Protein AF-A0A804RD38-F1 (afdb_monomer_lite)

Foldseek 3Di:
DVLVVLLVCLVVVHADPDDDDDDDDDDVLNVVCVDVVSVVVVVVVVPCSCVVSLVVDPVRND

Organism: Zea mays (NCBI:txid4577)

InterPro domains:
  IPR002587 Myo-inositol-1-phosphate synthase [PTHR11510] (1-62)
  IPR013021 Myo-inositol-1-phosphate synthase, GAPDH-like [PF01658] (1-60)

Structure (mmCIF, N/CA/C/O backbone):
data_AF-A0A804RD38-F1
#
_entry.id   AF-A0A804RD38-F1
#
loop_
_atom_site.group_PDB
_atom_site.id
_atom_site.type_symbol
_atom_site.label_atom_id
_atom_site.label_alt_id
_atom_site.label_comp_id
_atom_site.label_asym_id
_atom_site.label_entity_id
_atom_site.label_seq_id
_atom_site.pdbx_PDB_ins_code
_atom_site.Cartn_x
_atom_site.Cartn_y
_atom_site.Cartn_z
_atom_site.occupancy
_atom_site.B_iso_or_equiv
_atom_site.auth_seq_id
_atom_site.auth_comp_id
_atom_site.auth_asym_id
_atom_site.auth_atom_id
_atom_site.pdbx_PDB_model_num
ATOM 1 N N . MET A 1 1 ? 3.021 2.022 5.609 1.00 88.38 1 MET A N 1
ATOM 2 C CA . MET A 1 1 ? 2.430 3.242 6.205 1.00 88.38 1 MET A CA 1
ATOM 3 C C . MET A 1 1 ? 0.967 3.422 5.823 1.00 88.38 1 MET A C 1
ATOM 5 O O . MET A 1 1 ? 0.161 3.496 6.733 1.00 88.38 1 MET A O 1
ATOM 9 N N . LYS A 1 2 ? 0.604 3.452 4.525 1.00 91.44 2 LYS A N 1
ATOM 10 C CA . LYS A 1 2 ? -0.801 3.627 4.097 1.00 91.44 2 LYS A CA 1
ATOM 11 C C . LYS A 1 2 ? -1.770 2.653 4.791 1.00 91.44 2 LYS A C 1
ATOM 13 O O . LYS A 1 2 ? -2.732 3.114 5.386 1.00 91.44 2 LYS A O 1
ATOM 18 N N . SER A 1 3 ? -1.472 1.352 4.769 1.00 91.06 3 SER A N 1
ATOM 19 C CA . SER A 1 3 ? -2.285 0.313 5.423 1.00 91.06 3 SER A CA 1
ATOM 20 C C . SER A 1 3 ? -2.501 0.588 6.914 1.00 91.06 3 SER A C 1
ATOM 22 O O . SER A 1 3 ? -3.637 0.696 7.350 1.00 91.06 3 SER A O 1
ATOM 24 N N . VAL A 1 4 ? -1.415 0.815 7.657 1.00 92.88 4 VAL A N 1
ATOM 25 C CA . VAL A 1 4 ? -1.440 1.098 9.104 1.00 92.88 4 VAL A CA 1
ATOM 26 C C . VAL A 1 4 ? -2.290 2.326 9.438 1.00 92.88 4 VAL A C 1
ATOM 28 O O . VAL A 1 4 ? -3.065 2.302 10.386 1.00 92.88 4 VAL A O 1
ATOM 31 N N . LEU A 1 5 ? -2.162 3.408 8.663 1.00 94.06 5 LEU A N 1
ATOM 32 C CA . LEU A 1 5 ? -2.929 4.629 8.914 1.00 94.06 5 LEU A CA 1
ATOM 33 C C . LEU A 1 5 ? -4.425 4.424 8.649 1.00 94.06 5 LEU A C 1
ATOM 35 O O . LEU A 1 5 ? -5.252 4.909 9.414 1.00 94.06 5 LEU A O 1
ATOM 39 N N . VAL A 1 6 ? -4.777 3.716 7.575 1.00 93.88 6 VAL A N 1
ATOM 40 C CA . VAL A 1 6 ? -6.180 3.438 7.240 1.00 93.88 6 VAL A CA 1
ATOM 41 C C . VAL A 1 6 ? -6.804 2.496 8.262 1.00 93.88 6 VAL A C 1
ATOM 43 O O . VAL A 1 6 ? -7.897 2.776 8.740 1.00 93.88 6 VAL A O 1
ATOM 46 N N . GLU A 1 7 ? -6.093 1.442 8.654 1.00 93.25 7 GLU A N 1
ATOM 47 C CA . GLU A 1 7 ? -6.509 0.526 9.717 1.00 93.25 7 GLU A CA 1
ATOM 48 C C . GLU A 1 7 ? -6.741 1.267 11.039 1.00 93.25 7 GLU A C 1
ATOM 50 O O . GLU A 1 7 ? -7.786 1.101 11.663 1.00 93.25 7 GLU A O 1
ATOM 55 N N . PHE A 1 8 ? -5.825 2.164 11.418 1.00 94.81 8 PHE A N 1
ATOM 56 C CA . PHE A 1 8 ? -5.983 3.013 12.597 1.00 94.81 8 PHE A CA 1
ATOM 57 C C . PHE A 1 8 ? -7.237 3.897 12.523 1.00 94.81 8 PHE A C 1
ATOM 59 O O . PHE A 1 8 ? -8.017 3.931 13.472 1.00 94.81 8 PHE A O 1
ATOM 66 N N . LEU A 1 9 ? -7.455 4.605 11.408 1.00 95.69 9 LEU A N 1
ATOM 67 C CA . LEU A 1 9 ? -8.601 5.508 11.256 1.00 95.69 9 LEU A CA 1
ATOM 68 C C . LEU A 1 9 ? -9.932 4.747 11.270 1.00 95.69 9 LEU A C 1
ATOM 70 O O . LEU A 1 9 ? -10.836 5.128 12.011 1.00 95.69 9 LEU A O 1
ATOM 74 N N . VAL A 1 10 ? -10.033 3.653 10.511 1.00 93.50 10 VAL A N 1
ATOM 75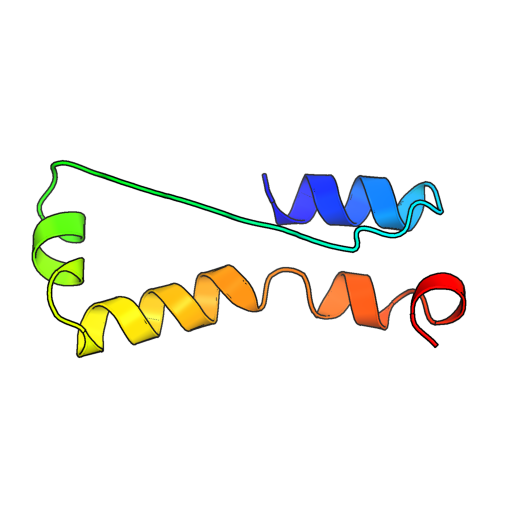 C CA . VAL A 1 10 ? -11.234 2.803 10.479 1.00 93.50 10 VAL A CA 1
ATOM 76 C C . VAL A 1 10 ? -11.493 2.175 11.852 1.00 93.50 10 VAL A C 1
ATOM 78 O O . VAL A 1 10 ? -12.636 2.167 12.309 1.00 93.50 10 VAL A O 1
ATOM 81 N N . GLY A 1 11 ? -10.445 1.717 12.547 1.00 93.25 11 GLY A N 1
ATOM 82 C CA . GLY A 1 11 ? -10.529 1.183 13.910 1.00 93.25 11 GLY A CA 1
ATOM 83 C C . GLY A 1 11 ? -10.947 2.225 14.954 1.00 93.25 11 GLY A C 1
ATOM 84 O O . GLY A 1 11 ? -11.627 1.891 15.920 1.00 93.25 11 GLY A O 1
ATOM 85 N N . ALA A 1 12 ? -10.615 3.499 14.733 1.00 96.19 12 ALA A N 1
ATOM 86 C CA . ALA A 1 12 ? -11.066 4.625 15.551 1.00 96.19 12 ALA A CA 1
ATOM 87 C C . ALA A 1 12 ? -12.493 5.109 15.210 1.00 96.19 12 ALA A C 1
ATOM 89 O O . ALA A 1 12 ? -12.955 6.094 15.784 1.00 96.19 12 ALA A O 1
ATOM 90 N N . GLY A 1 13 ? -13.193 4.460 14.271 1.00 95.38 13 GLY A N 1
ATOM 91 C CA . GLY A 1 13 ? -14.526 4.875 13.822 1.00 95.38 13 GLY A CA 1
ATOM 92 C C . GLY A 1 13 ? -14.521 6.093 12.890 1.00 95.38 13 GLY A C 1
ATOM 93 O O . GLY A 1 13 ? -15.565 6.696 12.653 1.00 95.38 13 GLY A O 1
ATOM 94 N N . ILE A 1 14 ? -13.359 6.473 12.355 1.00 95.94 14 ILE A N 1
ATOM 95 C CA . ILE A 1 14 ? -13.220 7.553 11.378 1.00 95.94 14 ILE A CA 1
ATOM 96 C C . ILE A 1 14 ? -13.354 6.949 9.978 1.00 95.94 14 ILE A C 1
ATOM 98 O O . ILE A 1 14 ? -12.772 5.908 9.687 1.00 95.94 14 ILE A O 1
ATOM 102 N N . LYS A 1 15 ? -14.099 7.621 9.091 1.00 94.56 15 LYS A N 1
ATOM 103 C CA . LYS A 1 15 ? -14.299 7.209 7.693 1.00 94.56 15 LYS A CA 1
ATOM 104 C C . LYS A 1 15 ? -13.375 7.992 6.748 1.00 94.56 15 LYS A C 1
ATOM 106 O O . LYS A 1 15 ? -13.745 9.094 6.337 1.00 94.56 15 LYS A O 1
ATOM 111 N N . PRO A 1 16 ? -12.196 7.464 6.364 1.00 93.56 16 PRO A N 1
ATOM 112 C CA . PRO A 1 16 ? -11.440 7.996 5.236 1.00 93.56 16 PRO A CA 1
ATOM 113 C C . PRO A 1 16 ? -12.301 8.041 3.968 1.00 93.56 16 PRO A C 1
ATOM 115 O O . PRO A 1 16 ? -12.814 7.011 3.528 1.00 93.56 16 PRO A O 1
ATOM 118 N N . THR A 1 17 ? -12.453 9.230 3.383 1.00 93.88 17 THR A N 1
ATOM 119 C CA . THR A 1 17 ? -13.224 9.455 2.145 1.00 93.88 17 THR A CA 1
ATOM 120 C C . THR A 1 17 ? -12.345 9.692 0.919 1.00 93.88 17 THR A C 1
ATOM 122 O O . THR A 1 17 ? -12.817 9.551 -0.205 1.00 93.88 17 THR A O 1
ATOM 125 N N . SER A 1 18 ? -11.071 10.044 1.110 1.00 94.19 18 SER A N 1
ATOM 126 C CA . SER A 1 18 ? -10.116 10.270 0.026 1.00 94.19 18 SER A CA 1
ATOM 127 C C . SER A 1 18 ? -8.698 9.926 0.470 1.00 94.19 18 SER A C 1
ATOM 129 O O . SER A 1 18 ? -8.275 10.288 1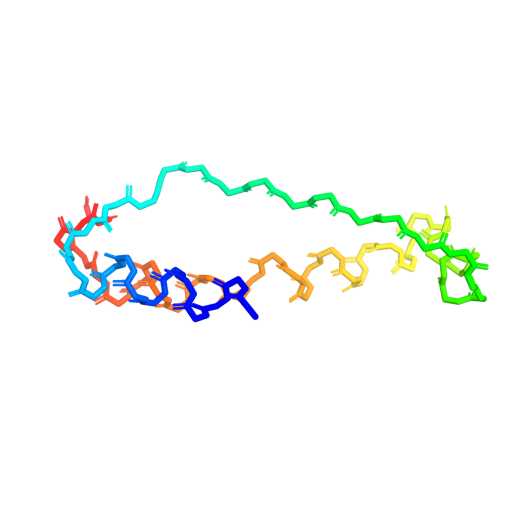.569 1.00 94.19 18 SER A O 1
ATOM 131 N N . ILE A 1 19 ? -7.963 9.222 -0.394 1.00 93.44 19 ILE A N 1
ATOM 132 C CA . ILE A 1 19 ? -6.559 8.863 -0.196 1.00 93.44 19 ILE A CA 1
ATOM 133 C C . ILE A 1 19 ? -5.826 9.135 -1.505 1.00 93.44 19 ILE A C 1
ATOM 135 O O . ILE A 1 19 ? -6.061 8.468 -2.509 1.00 93.44 19 ILE A O 1
ATOM 139 N N . VAL A 1 20 ? -4.897 10.087 -1.482 1.00 94.88 20 VAL A N 1
ATOM 140 C CA . VAL A 1 20 ? -4.051 10.419 -2.633 1.00 94.88 20 VAL A CA 1
ATOM 141 C C . VAL A 1 20 ? -2.605 10.076 -2.289 1.00 94.88 20 VAL A C 1
ATOM 143 O O . VAL A 1 20 ? -2.135 10.350 -1.187 1.00 94.88 20 VAL A O 1
ATOM 146 N N . SER A 1 21 ? -1.892 9.412 -3.198 1.00 94.12 21 SER A N 1
ATOM 147 C CA . SER A 1 21 ? -0.517 8.960 -2.960 1.00 94.12 21 SER A CA 1
ATOM 148 C C . SER A 1 21 ? 0.359 9.214 -4.177 1.00 94.12 21 SER A C 1
ATOM 150 O O . SER A 1 21 ? 0.314 8.459 -5.144 1.00 94.12 21 SER A O 1
ATOM 152 N N . TYR A 1 22 ? 1.189 10.250 -4.096 1.00 93.69 22 TYR A N 1
ATOM 153 C CA . TYR A 1 22 ? 2.202 10.559 -5.102 1.00 93.69 22 TYR A CA 1
ATOM 154 C C . TYR A 1 22 ? 3.555 9.978 -4.698 1.00 93.69 22 TYR A C 1
ATOM 156 O O . TYR A 1 22 ? 3.905 9.949 -3.519 1.00 93.69 22 TYR A O 1
ATOM 164 N N . ASN A 1 23 ? 4.316 9.509 -5.683 1.00 91.88 23 ASN A N 1
ATOM 165 C CA . ASN A 1 23 ? 5.651 8.964 -5.482 1.00 91.88 23 ASN A CA 1
ATOM 166 C C . ASN A 1 23 ? 6.520 9.316 -6.688 1.00 91.88 23 ASN A C 1
ATOM 168 O O . ASN A 1 23 ? 6.114 9.045 -7.812 1.00 91.88 23 ASN A O 1
ATOM 172 N N . HIS A 1 24 ? 7.705 9.862 -6.440 1.00 90.69 24 HIS A N 1
ATOM 173 C CA . HIS A 1 24 ? 8.741 10.097 -7.441 1.00 90.69 24 HIS A CA 1
ATOM 174 C C . HIS A 1 24 ? 10.042 9.484 -6.923 1.00 90.69 24 HIS A C 1
ATOM 176 O O . HIS A 1 24 ? 10.311 9.539 -5.721 1.00 90.69 24 HIS A O 1
ATOM 182 N N . LEU A 1 25 ? 10.819 8.860 -7.801 1.00 91.12 25 LEU A N 1
ATOM 183 C CA . LEU A 1 25 ? 12.123 8.286 -7.476 1.00 91.12 25 LEU A CA 1
ATOM 184 C C . LEU A 1 25 ? 13.127 8.698 -8.566 1.00 91.12 25 LEU A C 1
ATOM 186 O O . LEU A 1 25 ? 12.769 9.326 -9.551 1.00 91.12 25 LEU A O 1
ATOM 190 N N . GLY A 1 26 ? 14.411 8.411 -8.362 1.00 93.62 26 GLY A N 1
ATOM 191 C CA . GLY A 1 26 ? 15.478 8.740 -9.322 1.00 93.62 26 GLY A CA 1
ATOM 192 C C . GLY A 1 26 ? 16.355 7.541 -9.674 1.00 93.62 26 GLY A C 1
ATOM 193 O O . GLY A 1 26 ? 17.505 7.708 -10.065 1.00 93.62 26 GLY A O 1
ATOM 194 N N . ASN A 1 27 ? 15.853 6.327 -9.442 1.00 96.44 27 ASN A N 1
ATOM 195 C CA . ASN A 1 27 ? 16.583 5.077 -9.633 1.00 96.44 27 ASN A CA 1
ATOM 196 C C . ASN A 1 27 ? 16.048 4.296 -10.849 1.00 96.44 27 ASN A C 1
ATOM 198 O O . ASN A 1 27 ? 15.079 4.693 -11.492 1.00 96.44 27 ASN A O 1
ATOM 202 N N . ASN A 1 28 ? 16.675 3.158 -11.162 1.00 95.56 28 ASN A N 1
ATOM 203 C CA . ASN A 1 28 ? 16.296 2.340 -12.319 1.00 95.56 28 ASN A CA 1
ATOM 204 C C . ASN A 1 28 ? 14.870 1.755 -12.230 1.00 95.56 28 ASN A C 1
ATOM 206 O O . ASN A 1 28 ? 14.258 1.477 -13.256 1.00 95.56 28 A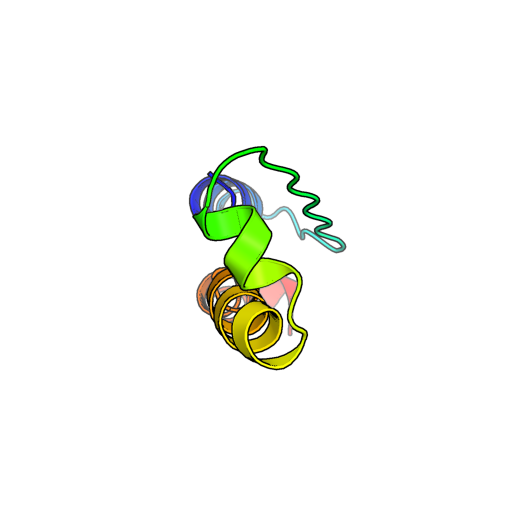SN A O 1
ATOM 210 N N . ASP A 1 29 ? 14.328 1.581 -11.020 1.00 93.19 29 ASP A N 1
ATOM 211 C CA . ASP A 1 29 ? 12.926 1.178 -10.842 1.00 93.19 29 ASP A CA 1
ATOM 212 C C . ASP A 1 29 ? 11.981 2.262 -11.378 1.00 93.19 29 ASP A C 1
ATOM 214 O O . ASP A 1 29 ? 11.059 1.950 -12.123 1.00 93.19 29 ASP A O 1
ATOM 218 N N . ASP A 1 30 ? 12.252 3.541 -11.096 1.00 89.56 30 ASP A N 1
ATOM 219 C CA . ASP A 1 30 ? 11.465 4.653 -11.647 1.00 89.56 30 ASP A CA 1
ATOM 220 C C . ASP A 1 30 ? 11.588 4.749 -13.170 1.00 89.56 30 ASP A C 1
ATOM 222 O O . ASP A 1 30 ? 10.591 4.925 -13.870 1.00 89.56 30 ASP A O 1
ATOM 226 N N . MET A 1 31 ? 12.799 4.534 -13.698 1.00 90.75 31 MET A N 1
ATOM 227 C CA . MET A 1 31 ? 13.022 4.462 -15.144 1.00 90.75 31 MET A CA 1
ATOM 228 C C . MET A 1 31 ? 12.172 3.357 -15.779 1.00 90.75 31 MET A C 1
ATOM 230 O O . MET A 1 31 ? 11.525 3.594 -16.797 1.00 90.75 31 MET A O 1
ATOM 234 N N . ASN A 1 32 ? 12.104 2.176 -15.160 1.00 92.94 32 ASN A N 1
ATOM 235 C CA . ASN A 1 32 ? 11.247 1.089 -15.623 1.00 92.94 32 ASN A CA 1
ATOM 236 C C . ASN A 1 32 ? 9.758 1.454 -15.529 1.00 92.94 32 ASN A C 1
ATOM 238 O O . ASN A 1 32 ? 8.999 1.141 -16.441 1.00 92.94 32 ASN A O 1
ATOM 242 N N . LEU A 1 33 ? 9.337 2.135 -14.461 1.00 92.31 33 LEU A N 1
ATOM 243 C CA . LEU A 1 33 ? 7.947 2.542 -14.211 1.00 92.31 33 LEU A CA 1
ATOM 244 C C . LEU A 1 33 ? 7.484 3.743 -15.041 1.00 92.31 33 LEU A C 1
ATOM 246 O O . LEU A 1 33 ? 6.303 4.078 -14.998 1.00 92.31 33 LEU A O 1
ATOM 250 N N . SER A 1 34 ? 8.373 4.360 -15.820 1.00 89.25 34 SER A N 1
ATOM 251 C CA . SER A 1 34 ? 7.990 5.356 -16.825 1.00 89.25 34 SER A CA 1
ATOM 252 C C . SER A 1 34 ? 7.164 4.748 -17.970 1.00 89.25 34 SER A C 1
ATOM 254 O O . SER A 1 34 ? 6.390 5.453 -18.618 1.00 89.25 34 SER A O 1
ATOM 256 N N . ALA A 1 35 ? 7.276 3.433 -18.201 1.00 92.44 35 ALA A N 1
ATOM 257 C CA . ALA A 1 35 ? 6.446 2.723 -19.164 1.00 92.44 35 ALA A CA 1
ATOM 258 C C . ALA A 1 35 ? 5.041 2.443 -18.576 1.00 92.44 35 ALA A C 1
ATOM 260 O O . ALA A 1 35 ? 4.923 1.847 -17.505 1.00 92.44 35 ALA A O 1
ATOM 261 N N . PRO A 1 36 ? 3.937 2.775 -19.275 1.00 91.00 36 PRO A N 1
ATOM 262 C CA . PRO A 1 36 ? 2.585 2.589 -18.734 1.00 91.00 36 PRO A CA 1
ATOM 263 C C . PRO A 1 36 ? 2.249 1.147 -18.321 1.00 91.00 36 PRO A C 1
ATOM 265 O O . PRO A 1 36 ? 1.525 0.924 -17.352 1.00 91.00 36 PRO A O 1
ATOM 268 N N . GLN A 1 37 ? 2.786 0.152 -19.034 1.00 91.62 37 GLN A N 1
ATOM 269 C CA . GLN A 1 37 ? 2.528 -1.264 -18.747 1.00 91.62 37 GLN A CA 1
ATOM 270 C C . GLN A 1 37 ? 3.151 -1.717 -17.421 1.00 91.62 37 GLN A C 1
ATOM 272 O O . GLN A 1 37 ? 2.518 -2.438 -16.654 1.00 91.62 37 GLN A O 1
ATOM 277 N N . THR A 1 38 ? 4.374 -1.277 -17.125 1.00 91.62 38 THR A N 1
ATOM 278 C CA . THR A 1 38 ? 5.063 -1.587 -15.864 1.00 91.62 38 THR A CA 1
ATOM 279 C C . THR A 1 38 ? 4.490 -0.756 -14.718 1.00 91.62 38 THR A C 1
ATOM 281 O O . THR A 1 38 ? 4.317 -1.279 -13.614 1.00 91.62 38 THR A O 1
ATOM 284 N N . PHE A 1 39 ? 4.107 0.500 -14.986 1.00 92.62 39 PHE A N 1
ATOM 285 C CA . PHE A 1 39 ? 3.390 1.346 -14.035 1.00 92.62 39 PHE A CA 1
ATOM 286 C C . PHE A 1 39 ? 2.095 0.683 -13.560 1.00 92.62 39 PHE A C 1
ATOM 288 O O . PHE A 1 39 ? 1.853 0.608 -12.353 1.00 92.62 39 PHE A O 1
ATOM 295 N N . ARG A 1 40 ? 1.301 0.127 -14.486 1.00 91.12 40 ARG A N 1
ATOM 296 C CA . ARG A 1 40 ? 0.004 -0.491 -14.180 1.00 91.12 40 ARG A CA 1
ATOM 297 C C . ARG A 1 40 ? 0.107 -1.604 -13.135 1.00 91.12 40 ARG A C 1
ATOM 299 O O . ARG A 1 40 ? -0.719 -1.669 -12.227 1.00 91.12 40 ARG A O 1
ATOM 306 N N . SER A 1 41 ? 1.141 -2.439 -13.209 1.00 92.31 41 SER A N 1
ATOM 307 C CA . SER A 1 41 ? 1.384 -3.503 -12.223 1.00 92.31 41 SER A CA 1
ATOM 308 C C . SER A 1 41 ? 1.605 -2.950 -10.809 1.00 92.31 41 SER A C 1
ATOM 310 O O . SER A 1 41 ? 1.109 -3.495 -9.817 1.00 92.31 41 SER A O 1
ATOM 312 N N . LYS A 1 42 ? 2.329 -1.831 -10.696 1.00 90.44 42 LYS A N 1
ATOM 313 C CA . LYS A 1 42 ? 2.603 -1.180 -9.409 1.00 90.44 42 LYS A CA 1
ATOM 314 C C . LYS A 1 42 ? 1.414 -0.362 -8.904 1.00 90.44 42 LYS A C 1
ATOM 316 O O . LYS A 1 42 ? 1.212 -0.259 -7.698 1.00 90.44 42 LYS A O 1
ATOM 321 N N . GLU A 1 43 ? 0.619 0.195 -9.809 1.00 91.62 43 GLU A N 1
ATOM 322 C CA . GLU A 1 43 ? -0.615 0.911 -9.487 1.00 91.62 43 GLU A CA 1
ATOM 323 C C . GLU A 1 43 ? -1.649 -0.012 -8.826 1.00 91.62 43 GLU A C 1
ATOM 325 O O . GLU A 1 43 ? -2.164 0.325 -7.758 1.00 91.62 43 GLU A O 1
ATOM 330 N N . ILE A 1 44 ? -1.897 -1.195 -9.405 1.00 90.38 44 ILE A N 1
ATOM 331 C CA . ILE A 1 44 ? -2.847 -2.183 -8.863 1.00 90.38 44 ILE A CA 1
ATOM 332 C C . ILE A 1 44 ? -2.425 -2.602 -7.449 1.00 90.38 44 ILE A C 1
ATOM 334 O O . ILE A 1 44 ? -3.188 -2.474 -6.495 1.00 90.38 44 ILE A O 1
ATOM 338 N N . SER A 1 45 ? -1.170 -3.024 -7.286 1.00 89.38 45 SER A N 1
ATOM 339 C CA . SER A 1 45 ? -0.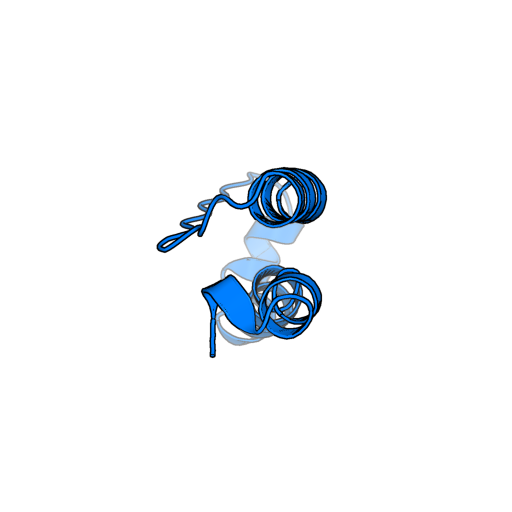667 -3.498 -5.990 1.00 89.38 45 SER A CA 1
ATOM 340 C C . SER A 1 45 ? -0.639 -2.419 -4.897 1.00 89.38 45 SER A C 1
ATOM 342 O O . SER A 1 45 ? -0.803 -2.742 -3.724 1.00 89.38 45 SER A O 1
ATOM 344 N N . LYS A 1 46 ? -0.463 -1.134 -5.242 1.00 90.25 46 LYS A N 1
ATOM 345 C CA . LYS A 1 46 ? -0.472 -0.016 -4.276 1.00 90.25 46 LYS A CA 1
ATOM 346 C C . LYS A 1 46 ? -1.868 0.503 -3.919 1.00 90.25 46 LYS A C 1
ATOM 348 O O . LYS A 1 46 ? -1.991 1.217 -2.911 1.00 90.25 46 LYS A O 1
ATOM 353 N N . SER A 1 47 ? -2.870 0.225 -4.751 1.00 88.81 47 SER A N 1
ATOM 354 C CA . SER A 1 47 ? -4.242 0.714 -4.571 1.00 88.81 47 SER A CA 1
ATOM 355 C C . SER A 1 47 ? -5.065 -0.236 -3.709 1.00 88.81 47 SER A C 1
ATOM 357 O O . SER A 1 47 ? -5.687 0.225 -2.761 1.00 88.81 47 SER A O 1
ATOM 359 N N . ASN A 1 48 ? -4.939 -1.547 -3.927 1.00 90.25 48 ASN A N 1
ATOM 360 C CA . ASN A 1 48 ? -5.746 -2.570 -3.246 1.00 90.25 48 ASN A CA 1
ATOM 361 C C . ASN A 1 48 ? -5.438 -2.738 -1.745 1.00 90.25 48 ASN A C 1
ATOM 363 O O . ASN A 1 48 ? -6.096 -3.495 -1.043 1.00 90.25 48 ASN A O 1
ATOM 367 N N . VAL A 1 49 ? -4.421 -2.049 -1.221 1.00 89.56 49 VAL A N 1
ATOM 368 C CA . VAL A 1 49 ? -3.948 -2.228 0.166 1.00 89.56 49 VAL A CA 1
ATOM 369 C C . VAL A 1 49 ? -4.939 -1.754 1.236 1.00 89.56 49 VAL A C 1
ATOM 371 O O . VAL A 1 49 ? -4.633 -1.871 2.419 1.00 89.56 49 VAL A O 1
ATOM 374 N N . VAL A 1 50 ? -6.052 -1.134 0.839 1.00 90.38 50 VAL A N 1
ATOM 375 C CA . VAL A 1 50 ? -7.080 -0.588 1.740 1.00 90.38 50 VAL A CA 1
ATO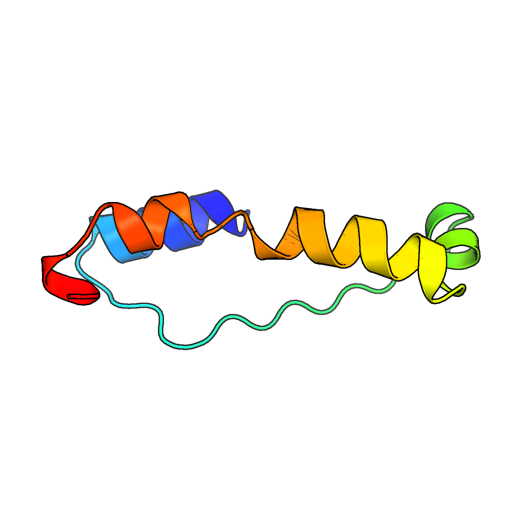M 376 C C . VAL A 1 50 ? -8.425 -1.307 1.612 1.00 90.38 50 VAL A C 1
ATOM 378 O O . VAL A 1 50 ? -9.327 -1.021 2.398 1.00 90.38 50 VAL A O 1
ATOM 381 N N . ASP A 1 51 ? -8.562 -2.226 0.651 1.00 91.12 51 ASP A N 1
ATOM 382 C CA . ASP A 1 51 ? -9.838 -2.865 0.306 1.00 91.12 51 ASP A CA 1
ATOM 383 C C . ASP A 1 51 ? -10.375 -3.688 1.485 1.00 91.12 51 ASP A C 1
A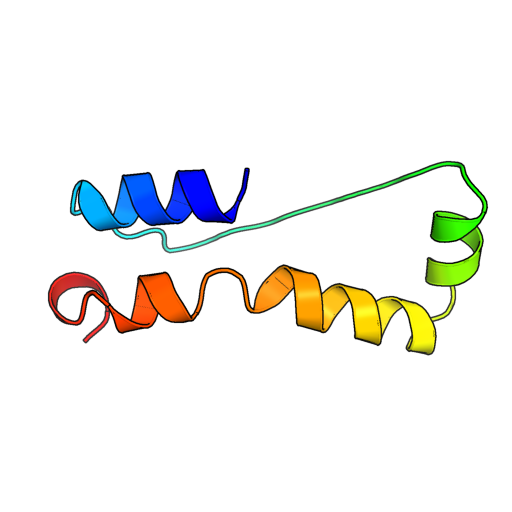TOM 385 O O . ASP A 1 51 ? -11.539 -3.551 1.868 1.00 91.12 51 ASP A O 1
ATOM 389 N N . ASP A 1 52 ? -9.497 -4.456 2.138 1.00 90.38 52 ASP A N 1
ATOM 390 C CA . ASP A 1 52 ? -9.841 -5.266 3.309 1.00 90.38 52 ASP A CA 1
ATOM 391 C C . ASP A 1 52 ? -10.340 -4.391 4.471 1.00 90.38 52 ASP A C 1
ATOM 393 O O . ASP A 1 52 ? -11.372 -4.688 5.076 1.00 90.38 52 ASP A O 1
ATOM 397 N N . MET A 1 53 ? -9.676 -3.260 4.741 1.00 90.75 53 MET A N 1
ATOM 398 C CA . MET A 1 53 ? -10.072 -2.340 5.814 1.00 90.75 53 MET A CA 1
ATOM 399 C C . MET A 1 53 ? -11.444 -1.713 5.550 1.00 90.75 53 MET A C 1
ATOM 401 O O . MET A 1 53 ? -12.264 -1.641 6.463 1.00 90.75 53 MET A O 1
ATOM 405 N N . VAL A 1 54 ? -11.724 -1.297 4.311 1.00 90.38 54 VAL A N 1
ATOM 406 C CA . VAL A 1 54 ? -13.040 -0.762 3.926 1.00 90.38 54 VAL A CA 1
ATOM 407 C C . VAL A 1 54 ? -14.120 -1.837 4.078 1.00 90.38 54 VAL A C 1
ATOM 409 O O . VAL A 1 54 ? -15.164 -1.576 4.675 1.00 90.38 54 VAL A O 1
ATOM 412 N N . SER A 1 55 ? -13.847 -3.061 3.614 1.00 91.56 55 SER A N 1
ATOM 413 C CA . SER A 1 55 ? -14.787 -4.187 3.706 1.00 91.56 55 SER A CA 1
ATOM 414 C C . SER A 1 55 ? -15.082 -4.626 5.147 1.00 91.56 55 SER A C 1
ATOM 416 O O . SER A 1 55 ? -16.170 -5.123 5.433 1.00 91.56 55 SER A O 1
ATOM 418 N N . SER A 1 56 ? -14.143 -4.401 6.073 1.00 91.81 56 SER A N 1
ATOM 419 C CA . SER A 1 56 ? -14.271 -4.818 7.473 1.00 91.81 56 SER A CA 1
ATOM 420 C C . SER A 1 56 ? -15.263 -3.991 8.297 1.00 91.81 56 SER A C 1
ATOM 422 O O . SER A 1 56 ? -15.678 -4.433 9.367 1.00 91.81 56 SER A O 1
ATOM 424 N N . ASN A 1 57 ? -15.662 -2.802 7.826 1.00 90.25 57 ASN A N 1
ATOM 425 C CA . ASN A 1 57 ? -16.511 -1.888 8.588 1.00 90.25 57 ASN A CA 1
ATOM 426 C C . ASN A 1 57 ? -17.742 -1.432 7.789 1.00 90.25 57 ASN A C 1
ATOM 428 O O . ASN A 1 57 ? -17.813 -0.310 7.281 1.00 90.25 57 ASN A O 1
ATOM 432 N N . ALA A 1 58 ? -18.753 -2.303 7.741 1.00 93.31 58 ALA A N 1
ATOM 433 C CA . ALA A 1 58 ? -20.044 -2.021 7.110 1.00 93.31 58 ALA A CA 1
ATOM 434 C C . ALA A 1 58 ? -20.842 -0.899 7.803 1.00 93.31 58 ALA A C 1
ATOM 436 O O . ALA A 1 58 ? -21.744 -0.336 7.199 1.00 93.31 58 ALA A O 1
ATOM 437 N N . ILE A 1 59 ? -20.516 -0.528 9.047 1.00 94.19 59 ILE A N 1
ATOM 438 C CA . ILE A 1 59 ? -21.156 0.623 9.706 1.00 94.19 59 ILE A CA 1
ATOM 439 C C . ILE A 1 59 ? -20.696 1.926 9.043 1.00 94.19 59 ILE A C 1
ATOM 441 O O . ILE A 1 59 ? -21.492 2.842 8.848 1.00 94.19 59 ILE A O 1
ATOM 445 N N . LEU A 1 60 ? -19.412 2.018 8.685 1.00 93.25 60 LEU A N 1
ATOM 446 C CA . LEU A 1 60 ? -18.865 3.193 8.011 1.00 93.25 60 LEU A CA 1
ATOM 447 C C . LEU A 1 60 ? -19.107 3.171 6.495 1.00 93.25 60 LEU A C 1
ATOM 449 O O . LEU A 1 60 ? -19.293 4.241 5.913 1.00 93.25 60 LEU A O 1
ATOM 453 N N . TYR A 1 61 ? -19.080 2.000 5.850 1.00 92.62 61 TYR A N 1
ATOM 454 C CA . TYR A 1 61 ? -19.065 1.862 4.382 1.00 92.62 61 TYR A CA 1
ATOM 455 C C . TYR A 1 61 ? -20.242 1.083 3.767 1.00 92.62 61 TYR A C 1
ATOM 457 O O . TYR A 1 61 ? -20.229 0.870 2.554 1.00 92.62 61 TYR A O 1
ATOM 465 N N . GLY A 1 62 ? -21.220 0.659 4.571 1.00 86.94 62 GLY A N 1
ATOM 466 C CA . GLY A 1 62 ? -22.469 0.046 4.100 1.00 86.94 62 GLY A CA 1
ATOM 467 C C . GLY A 1 62 ? -23.537 1.045 3.676 1.00 86.94 62 GLY A C 1
ATOM 468 O O . GLY A 1 62 ? -23.291 2.274 3.749 1.00 86.94 62 GLY A O 1
#

Secondary structure (DSSP, 8-state):
-HHHHHHHHHHTT-------------SHHHHHHTSHHHHHHHHHHHHGGGHHHHHT-HHHH-

pLDDT: mean 92.25, std 2.07, range [86.94, 96.44]

Radius of gyration: 14.61 Å; chains: 1; bounding box: 39×16×35 Å

Sequence (62 aa):
MKSVLVEFLVGAGIKPTSIVSYNHLGNNDDMNLSAPQTFRSKEISKSNVVDDMVSSNAILYG